Protein AF-A0A8T3MKC9-F1 (afdb_monomer)

Foldseek 3Di:
DQVLVVVLDPPDADEAEQLPPPDDPVVVVVVCVVVVRPHHYDYQDPVRLVVCCVPPNCCCSDVQQQWDWDQAPVRDIGTDHTDDDDSVRSSVVSVVRD

pLDDT: mean 90.28, std 5.81, range [65.44, 95.81]

Sequence (98 aa):
MRDTLPSLGSDVVMVSLDTDANENGELLRRYVEQNAFPWRFALAPREVLRQLSDTFGTQFLTQPSEPMFLVDPRGGVHLLPFGRKSADALRGFVQQYR

Nearest PDB structures (foldseek):
  2kok-assembly1_A  TM=3.145E-01  e=1.472E+00  Brucella abortus
  1a9y-assembly1_A-2  TM=4.285E-01  e=5.490E+00  Escherichia coli
  1kvs-assembly1_A  TM=4.265E-01  e=5.490E+00  Escherichia coli

Structure (mmCIF, N/CA/C/O backbone):
data_AF-A0A8T3MKC9-F1
#
_entry.id   AF-A0A8T3MKC9-F1
#
loop_
_atom_site.group_PDB
_atom_site.id
_atom_site.type_symbol
_atom_site.label_atom_id
_atom_site.label_alt_id
_atom_site.label_comp_id
_atom_site.label_asym_id
_atom_site.label_entity_id
_atom_site.label_seq_id
_atom_site.pdbx_PDB_ins_code
_atom_site.Cartn_x
_atom_site.Cartn_y
_atom_site.Cartn_z
_atom_site.occupancy
_atom_site.B_iso_or_equiv
_atom_site.auth_seq_id
_atom_site.auth_comp_id
_atom_site.auth_asym_id
_atom_site.auth_atom_id
_atom_site.pdbx_PDB_model_num
ATOM 1 N N . MET A 1 1 ? 14.068 -1.340 2.420 1.00 65.44 1 MET A N 1
ATOM 2 C CA . MET A 1 1 ? 12.823 -2.127 2.305 1.00 65.44 1 MET A CA 1
ATOM 3 C C . MET A 1 1 ? 13.062 -3.568 1.868 1.00 65.44 1 MET A C 1
ATOM 5 O O . MET A 1 1 ? 12.538 -4.438 2.543 1.00 65.44 1 MET A O 1
ATOM 9 N N . ARG A 1 2 ? 13.856 -3.864 0.823 1.00 69.12 2 ARG A N 1
ATOM 10 C CA . ARG A 1 2 ? 14.142 -5.263 0.416 1.00 69.12 2 ARG A CA 1
ATOM 11 C C . ARG A 1 2 ? 14.691 -6.131 1.551 1.00 69.12 2 ARG A C 1
ATOM 13 O O . ARG A 1 2 ? 14.110 -7.168 1.839 1.00 69.12 2 ARG A O 1
ATOM 20 N N . ASP A 1 3 ? 15.668 -5.625 2.293 1.00 70.88 3 ASP A N 1
ATOM 21 C CA . ASP A 1 3 ? 16.238 -6.347 3.445 1.00 70.88 3 ASP A CA 1
ATOM 22 C C . ASP A 1 3 ? 15.363 -6.257 4.705 1.00 70.88 3 ASP A C 1
ATOM 24 O O . ASP A 1 3 ? 15.592 -6.930 5.706 1.00 70.88 3 ASP A O 1
ATOM 28 N N . THR A 1 4 ? 14.336 -5.405 4.671 1.00 73.12 4 THR A N 1
ATOM 29 C CA . THR A 1 4 ? 13.447 -5.165 5.805 1.00 73.12 4 THR A CA 1
ATOM 30 C C . THR A 1 4 ? 12.455 -6.301 5.972 1.00 73.12 4 THR A C 1
ATOM 32 O O . THR A 1 4 ? 12.248 -6.732 7.102 1.00 73.12 4 THR A O 1
ATOM 35 N N . LEU A 1 5 ? 11.866 -6.793 4.876 1.00 76.56 5 LEU A N 1
ATOM 36 C CA . LEU A 1 5 ? 10.782 -7.774 4.934 1.00 76.56 5 LEU A CA 1
ATOM 37 C C . LEU A 1 5 ? 11.172 -9.055 5.692 1.00 76.56 5 LEU A C 1
ATOM 39 O O . LEU A 1 5 ? 10.445 -9.402 6.622 1.00 76.56 5 LEU A O 1
ATOM 43 N N . PRO A 1 6 ? 12.321 -9.710 5.412 1.00 76.38 6 PRO A N 1
ATOM 44 C CA . PRO A 1 6 ? 12.725 -10.891 6.178 1.00 76.38 6 PRO A CA 1
ATOM 45 C C . PRO A 1 6 ? 12.883 -10.606 7.679 1.00 76.38 6 PRO A C 1
ATOM 47 O O . PRO A 1 6 ? 12.645 -11.479 8.506 1.00 76.38 6 PRO A O 1
ATOM 50 N N . SER A 1 7 ? 13.239 -9.368 8.044 1.00 80.94 7 SER A N 1
ATOM 51 C CA . SER A 1 7 ? 13.428 -8.948 9.439 1.00 80.94 7 SER A CA 1
ATOM 52 C C . SER A 1 7 ? 12.129 -8.630 10.193 1.00 80.94 7 SER A C 1
ATOM 54 O O . SER A 1 7 ? 12.183 -8.390 11.401 1.00 80.94 7 SER A O 1
ATOM 56 N N . LEU A 1 8 ? 10.981 -8.586 9.504 1.00 86.75 8 LEU A N 1
ATOM 57 C CA . LEU A 1 8 ? 9.675 -8.375 10.138 1.00 86.75 8 LEU A CA 1
ATOM 58 C C . LEU A 1 8 ? 9.106 -9.676 10.720 1.00 86.75 8 LEU A C 1
ATOM 60 O O . LEU A 1 8 ? 8.320 -9.608 11.656 1.00 86.75 8 LEU A O 1
ATOM 64 N N . GLY A 1 9 ? 9.554 -10.841 10.243 1.00 86.19 9 GLY A N 1
ATOM 65 C CA . GLY A 1 9 ? 9.111 -12.180 10.655 1.00 86.19 9 GLY A CA 1
ATOM 66 C C . GLY A 1 9 ? 8.286 -12.886 9.575 1.00 86.19 9 GLY A C 1
ATOM 67 O O . GLY A 1 9 ? 7.697 -12.244 8.709 1.00 86.19 9 GLY A O 1
ATOM 68 N N . SER A 1 10 ? 8.282 -14.221 9.597 1.00 88.06 10 SER A N 1
ATOM 69 C CA . SER A 1 10 ? 7.742 -15.061 8.513 1.00 88.06 10 SER A CA 1
ATOM 70 C C . SER A 1 10 ? 6.213 -15.076 8.405 1.00 88.06 10 SER A C 1
ATOM 72 O O . SER A 1 10 ? 5.671 -15.504 7.391 1.00 88.06 10 SER A O 1
ATOM 74 N N . ASP A 1 11 ? 5.523 -14.630 9.447 1.00 89.94 11 ASP A N 1
ATOM 75 C CA . ASP A 1 11 ? 4.072 -14.441 9.547 1.00 89.94 11 ASP A CA 1
ATOM 76 C C . ASP A 1 11 ? 3.598 -13.095 8.969 1.00 89.94 11 ASP A C 1
ATOM 78 O O . ASP A 1 11 ? 2.397 -12.887 8.809 1.00 89.94 11 ASP A O 1
ATOM 82 N N . VAL A 1 12 ? 4.515 -12.185 8.617 1.00 92.00 12 VAL A N 1
ATOM 83 C CA . VAL A 1 12 ? 4.171 -10.888 8.022 1.00 92.00 12 VAL A CA 1
ATOM 84 C C . VAL A 1 12 ? 4.147 -10.993 6.504 1.00 92.00 12 VAL A C 1
ATOM 86 O O . VAL A 1 12 ? 5.133 -11.361 5.864 1.00 92.00 12 VAL A O 1
ATOM 89 N N . VAL A 1 13 ? 3.028 -10.589 5.908 1.00 92.75 13 VAL A N 1
ATOM 90 C CA . VAL A 1 13 ? 2.887 -10.470 4.456 1.00 92.75 13 VAL A CA 1
ATOM 91 C C . VAL A 1 13 ? 2.875 -8.999 4.063 1.00 92.75 13 VAL A C 1
ATOM 93 O O . VAL A 1 13 ? 2.058 -8.225 4.548 1.00 92.75 13 VAL A O 1
ATOM 96 N N . MET A 1 14 ? 3.758 -8.625 3.138 1.00 92.69 14 MET A N 1
ATOM 97 C CA . MET A 1 14 ? 3.748 -7.306 2.508 1.00 92.69 14 MET A CA 1
ATOM 98 C C . MET A 1 14 ? 3.131 -7.398 1.114 1.00 92.69 14 MET A C 1
ATOM 100 O O . MET A 1 14 ? 3.485 -8.277 0.321 1.00 92.69 14 MET A O 1
ATOM 104 N N . VAL A 1 15 ? 2.212 -6.476 0.834 1.00 93.94 15 VAL A N 1
ATOM 105 C CA . VAL A 1 15 ? 1.565 -6.319 -0.468 1.00 93.94 15 VAL A CA 1
ATOM 106 C C . VAL A 1 15 ? 1.668 -4.857 -0.877 1.00 93.94 15 VAL A C 1
ATOM 108 O O . VAL A 1 15 ? 1.218 -3.978 -0.147 1.00 93.94 15 VAL A O 1
ATOM 111 N N . SER A 1 16 ? 2.255 -4.599 -2.040 1.00 92.56 16 SER A N 1
ATOM 112 C CA . SER A 1 16 ? 2.182 -3.293 -2.693 1.00 92.56 16 SER A CA 1
ATOM 113 C C . SER A 1 16 ? 0.980 -3.279 -3.632 1.00 92.56 16 SER A C 1
ATOM 115 O O . SER A 1 16 ? 0.864 -4.139 -4.505 1.00 92.56 16 SER A O 1
ATOM 117 N N . LEU A 1 17 ? 0.084 -2.316 -3.435 1.00 92.62 17 LEU A N 1
ATOM 118 C CA . LEU A 1 17 ? -1.060 -2.095 -4.312 1.00 92.62 17 LEU A CA 1
ATOM 119 C C . LEU A 1 17 ? -0.700 -1.024 -5.335 1.00 92.62 17 LEU A C 1
ATOM 121 O O . LEU A 1 17 ? -0.340 0.089 -4.955 1.00 92.62 17 LEU A O 1
ATOM 125 N N . ASP A 1 18 ? -0.795 -1.370 -6.612 1.00 92.75 18 ASP A N 1
ATOM 126 C CA . ASP A 1 18 ? -0.694 -0.392 -7.684 1.00 92.75 18 ASP A CA 1
ATOM 127 C C . ASP A 1 18 ? -2.012 0.376 -7.801 1.00 92.75 18 ASP A C 1
ATOM 129 O O . ASP A 1 18 ? -3.083 -0.234 -7.901 1.00 92.75 18 ASP A O 1
ATOM 133 N N . THR A 1 19 ? -1.926 1.703 -7.737 1.00 90.56 19 THR A N 1
ATOM 134 C CA . THR A 1 19 ? -3.077 2.608 -7.771 1.00 90.56 19 THR A CA 1
ATOM 135 C C . THR A 1 19 ? -3.281 3.282 -9.124 1.00 90.56 19 THR A C 1
ATOM 137 O O . THR A 1 19 ? -4.273 4.000 -9.281 1.00 90.56 19 THR A O 1
ATOM 140 N N . ASP A 1 20 ? -2.403 3.053 -10.107 1.00 87.62 20 ASP A N 1
ATOM 141 C CA . ASP A 1 20 ? -2.617 3.557 -11.460 1.00 87.62 20 ASP A CA 1
ATOM 142 C C . ASP A 1 20 ? -3.672 2.704 -12.179 1.00 87.62 20 ASP A C 1
ATOM 144 O O . ASP A 1 20 ? -3.465 1.547 -12.542 1.00 87.62 20 ASP A O 1
ATOM 148 N N . ALA A 1 21 ? -4.842 3.303 -12.406 1.00 81.12 21 ALA A N 1
ATOM 149 C CA . ALA A 1 21 ? -5.972 2.652 -13.060 1.00 81.12 21 ALA A CA 1
ATOM 150 C C . ALA A 1 21 ? -5.726 2.302 -14.542 1.00 81.12 21 ALA A C 1
ATOM 152 O O . ALA A 1 21 ? -6.565 1.621 -15.139 1.00 81.12 21 ALA A O 1
ATOM 153 N N . ASN A 1 22 ? -4.638 2.796 -15.140 1.00 85.38 22 ASN A N 1
ATOM 154 C CA . ASN A 1 22 ? -4.237 2.500 -16.516 1.00 85.38 22 ASN A CA 1
ATOM 155 C C . ASN A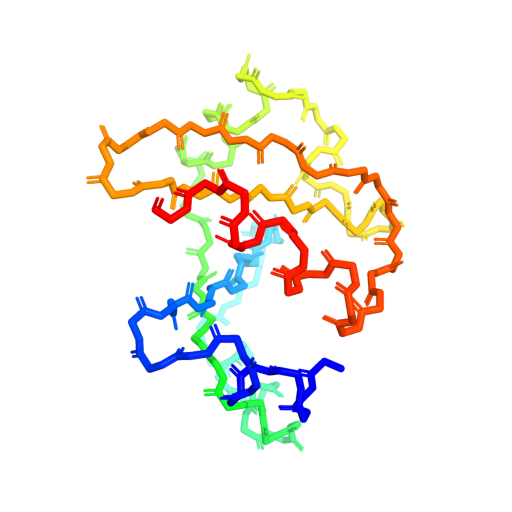 1 22 ? -3.110 1.461 -16.597 1.00 85.38 22 ASN A C 1
ATOM 157 O O . ASN A 1 22 ? -2.733 1.065 -17.702 1.00 85.38 22 ASN A O 1
ATOM 161 N N . GLU A 1 23 ? -2.575 1.025 -15.456 1.00 86.81 23 GLU A N 1
ATOM 162 C CA . GLU A 1 23 ? -1.529 0.013 -15.405 1.00 86.81 23 GLU A CA 1
ATOM 163 C C . GLU A 1 23 ? -2.061 -1.350 -15.869 1.00 86.81 23 GLU A C 1
ATOM 165 O O . GLU A 1 23 ? -3.248 -1.671 -15.733 1.00 86.81 23 GLU A O 1
ATOM 170 N N . ASN A 1 24 ? -1.177 -2.182 -16.421 1.00 91.00 24 ASN A N 1
ATOM 171 C CA . ASN A 1 24 ? -1.526 -3.547 -16.801 1.00 91.00 24 ASN A CA 1
ATOM 172 C C . ASN A 1 24 ? -0.633 -4.587 -16.117 1.00 91.00 24 ASN A C 1
ATOM 174 O O . ASN A 1 24 ? 0.489 -4.324 -15.685 1.00 91.00 24 ASN A O 1
ATOM 178 N N . GLY A 1 25 ? -1.144 -5.818 -16.032 1.00 91.25 25 GLY A N 1
ATOM 179 C CA . GLY A 1 25 ? -0.487 -6.883 -15.274 1.00 91.25 25 GLY A CA 1
ATOM 180 C C . GLY A 1 25 ? 0.875 -7.286 -15.837 1.00 91.25 25 GLY A C 1
ATOM 181 O O . GLY A 1 25 ? 1.744 -7.706 -15.077 1.00 91.25 25 GLY A O 1
ATOM 182 N N . GLU A 1 26 ? 1.096 -7.142 -17.146 1.00 93.44 26 GLU A N 1
ATOM 183 C CA . GLU A 1 26 ? 2.388 -7.468 -17.750 1.00 93.44 26 GLU A CA 1
ATOM 184 C C . GLU A 1 26 ? 3.469 -6.450 -17.395 1.00 93.44 26 GLU A C 1
ATOM 186 O O . GLU A 1 26 ? 4.594 -6.845 -17.085 1.00 93.44 26 GLU A O 1
ATOM 191 N N . LEU A 1 27 ? 3.140 -5.159 -17.448 1.00 92.06 27 LEU A N 1
ATOM 192 C CA . LEU A 1 27 ? 4.046 -4.077 -17.079 1.00 92.06 27 LEU A CA 1
ATOM 193 C C . LEU A 1 27 ? 4.408 -4.158 -15.595 1.00 92.06 27 LEU A C 1
ATOM 195 O O . LEU A 1 27 ? 5.599 -4.185 -15.272 1.00 92.06 27 LEU A O 1
ATOM 199 N N . LEU A 1 28 ? 3.415 -4.338 -14.716 1.00 93.12 28 LEU A N 1
ATOM 200 C CA . LEU A 1 28 ? 3.655 -4.536 -13.287 1.00 93.12 28 LEU A CA 1
ATOM 201 C C . LEU A 1 28 ? 4.535 -5.767 -13.028 1.00 93.12 28 LEU A C 1
ATOM 203 O O . LEU A 1 28 ? 5.511 -5.686 -12.282 1.00 93.12 28 LEU A O 1
ATOM 207 N N . ARG A 1 29 ? 4.257 -6.903 -13.686 1.00 93.06 29 ARG A N 1
ATOM 208 C CA . ARG A 1 29 ? 5.084 -8.114 -13.550 1.00 93.06 29 ARG A CA 1
ATOM 209 C C . ARG A 1 29 ? 6.537 -7.847 -13.944 1.00 93.06 29 ARG A C 1
ATOM 211 O O . ARG A 1 29 ? 7.443 -8.192 -13.187 1.00 93.06 29 ARG A O 1
ATOM 218 N N . ARG A 1 30 ? 6.769 -7.208 -15.097 1.00 93.69 30 ARG A N 1
ATOM 219 C CA . ARG A 1 30 ? 8.123 -6.861 -15.563 1.00 93.69 30 ARG A CA 1
ATOM 220 C C . ARG A 1 30 ? 8.826 -5.928 -14.580 1.00 93.69 30 ARG A C 1
ATOM 222 O O . ARG A 1 30 ? 9.992 -6.159 -14.276 1.00 93.69 30 ARG A O 1
ATOM 229 N N . TYR A 1 31 ? 8.129 -4.921 -14.056 1.00 91.62 31 TYR A N 1
ATOM 230 C CA . TYR A 1 31 ? 8.673 -3.998 -13.060 1.00 91.62 31 TYR A CA 1
ATOM 231 C C . TYR A 1 31 ? 9.130 -4.729 -11.791 1.00 91.62 31 TYR A C 1
ATOM 233 O O . TYR A 1 31 ? 10.236 -4.487 -11.300 1.00 91.62 31 TYR A O 1
ATOM 241 N N . VAL A 1 32 ? 8.314 -5.659 -11.287 1.00 92.50 32 VAL A N 1
ATOM 242 C CA . VAL A 1 32 ? 8.629 -6.458 -10.093 1.00 92.50 32 VAL A CA 1
ATOM 243 C C . VAL A 1 32 ? 9.837 -7.364 -10.323 1.00 92.50 32 VAL A C 1
ATOM 245 O O . VAL A 1 32 ? 10.739 -7.400 -9.484 1.00 92.50 32 VAL A O 1
ATOM 248 N N . GLU A 1 33 ? 9.887 -8.048 -11.469 1.00 92.56 33 GLU A N 1
ATOM 249 C CA . GLU A 1 33 ? 10.988 -8.943 -11.847 1.00 92.56 33 GLU A CA 1
ATOM 250 C C . GLU A 1 33 ? 12.309 -8.188 -12.026 1.00 92.56 33 GLU A C 1
ATOM 252 O O . GLU A 1 33 ? 13.324 -8.583 -11.454 1.00 92.56 33 GLU A O 1
ATOM 257 N N . GLN A 1 34 ? 12.294 -7.063 -12.747 1.00 94.31 34 GLN A N 1
ATOM 258 C CA . GLN A 1 34 ? 13.477 -6.221 -12.973 1.00 94.31 34 GLN A CA 1
ATOM 259 C C . GLN A 1 34 ? 14.073 -5.686 -11.671 1.00 94.31 34 GLN A C 1
ATOM 261 O O . GLN A 1 34 ? 15.283 -5.501 -11.555 1.00 94.31 34 GLN A O 1
ATOM 266 N N . ASN A 1 35 ? 13.218 -5.434 -10.684 1.00 91.12 35 ASN A N 1
ATOM 267 C CA . ASN A 1 35 ? 13.627 -4.912 -9.394 1.00 91.12 35 ASN A CA 1
ATOM 268 C C . ASN A 1 35 ? 13.902 -6.003 -8.355 1.00 91.12 35 ASN A C 1
ATOM 270 O O . ASN A 1 35 ? 14.357 -5.671 -7.264 1.00 91.12 35 ASN A O 1
ATOM 274 N N . ALA A 1 36 ? 13.647 -7.279 -8.647 1.00 90.25 36 ALA A N 1
ATOM 275 C CA . ALA A 1 36 ? 13.830 -8.379 -7.700 1.00 90.25 36 ALA A CA 1
ATOM 276 C C . ALA A 1 36 ? 13.198 -8.092 -6.319 1.00 90.25 36 ALA A C 1
ATOM 278 O O . ALA A 1 36 ? 13.820 -8.293 -5.270 1.00 90.25 36 ALA A O 1
ATOM 279 N N . PHE A 1 37 ? 11.976 -7.547 -6.299 1.00 88.69 37 PHE A N 1
ATOM 280 C CA . PHE A 1 37 ? 11.281 -7.308 -5.037 1.00 88.69 37 PHE A CA 1
ATOM 281 C C . PHE A 1 37 ? 10.825 -8.642 -4.419 1.00 88.69 37 PHE A C 1
ATOM 283 O O . PHE A 1 37 ? 10.165 -9.423 -5.099 1.00 88.69 37 PHE A O 1
ATOM 290 N N . PRO A 1 38 ? 11.125 -8.912 -3.134 1.00 86.38 38 PRO A N 1
ATOM 291 C CA . PRO A 1 38 ? 10.789 -10.189 -2.499 1.00 86.38 38 PRO A CA 1
ATOM 292 C C . PRO A 1 38 ? 9.336 -10.282 -1.994 1.00 86.38 38 PRO A C 1
ATOM 294 O O . PRO A 1 38 ? 8.963 -11.296 -1.409 1.00 86.38 38 PRO A O 1
ATOM 297 N N . TRP A 1 39 ? 8.521 -9.235 -2.161 1.00 90.94 39 TRP A N 1
ATOM 298 C CA . TRP A 1 39 ? 7.124 -9.191 -1.710 1.00 90.94 39 TRP A CA 1
ATOM 299 C C . TRP A 1 39 ? 6.131 -9.176 -2.874 1.00 90.94 39 TRP A C 1
ATOM 301 O O . TRP A 1 39 ? 6.505 -9.118 -4.044 1.00 90.94 39 TRP A O 1
ATOM 311 N N . ARG A 1 40 ? 4.839 -9.249 -2.544 1.00 92.19 40 ARG A N 1
ATOM 312 C CA . ARG A 1 40 ? 3.758 -9.354 -3.527 1.00 92.19 40 ARG A CA 1
ATOM 313 C C . ARG A 1 40 ? 3.327 -7.982 -4.027 1.00 92.19 40 ARG A C 1
ATOM 315 O O . ARG A 1 40 ? 3.247 -7.032 -3.255 1.00 92.19 40 ARG A O 1
ATOM 322 N N . PHE A 1 41 ? 2.970 -7.916 -5.299 1.00 94.12 41 PHE A N 1
ATOM 323 C CA . PHE A 1 41 ? 2.328 -6.755 -5.902 1.00 94.12 41 PHE A CA 1
ATOM 324 C C . PHE A 1 41 ? 0.959 -7.163 -6.432 1.00 94.12 41 PHE A C 1
ATOM 326 O O . PHE A 1 41 ? 0.781 -8.303 -6.868 1.00 94.12 41 PHE A O 1
ATOM 333 N N . ALA A 1 42 ? 0.000 -6.246 -6.390 1.00 93.81 42 ALA A N 1
ATOM 334 C CA . ALA A 1 42 ? -1.320 -6.449 -6.965 1.00 93.81 42 ALA A CA 1
ATOM 335 C C . ALA A 1 42 ? -1.824 -5.157 -7.610 1.00 93.81 42 ALA A C 1
ATOM 337 O O . ALA A 1 42 ? -1.634 -4.074 -7.063 1.00 93.81 42 ALA A O 1
ATOM 338 N N . LEU A 1 43 ? -2.503 -5.291 -8.749 1.00 93.94 43 LEU A N 1
ATOM 339 C CA . LEU A 1 43 ? -3.286 -4.202 -9.327 1.00 93.94 43 LEU A CA 1
ATOM 340 C C . LEU A 1 43 ? -4.537 -4.012 -8.475 1.00 93.94 43 LEU A C 1
ATOM 342 O O . LEU A 1 43 ? -5.287 -4.972 -8.276 1.00 93.94 43 LEU A O 1
ATOM 346 N N . ALA A 1 44 ? -4.768 -2.803 -7.969 1.00 92.50 44 ALA A N 1
ATOM 347 C CA . ALA A 1 44 ? -5.976 -2.520 -7.212 1.00 92.50 44 ALA A CA 1
ATOM 348 C C . ALA A 1 44 ? -7.177 -2.356 -8.167 1.00 92.50 44 ALA A C 1
ATOM 350 O O . ALA A 1 44 ? -7.161 -1.475 -9.030 1.00 92.50 44 ALA A O 1
ATOM 351 N N . PRO A 1 45 ? -8.251 -3.156 -8.016 1.00 92.00 45 PRO A N 1
ATOM 352 C CA . PRO A 1 45 ? -9.496 -2.923 -8.741 1.00 92.00 45 PRO A CA 1
ATOM 353 C C . PRO A 1 45 ? -10.082 -1.543 -8.421 1.00 92.00 45 PRO A C 1
ATOM 355 O O . PRO A 1 45 ? -9.881 -1.005 -7.328 1.00 92.00 45 PRO A O 1
ATOM 358 N N . ARG A 1 46 ? -10.876 -0.986 -9.342 1.00 91.50 46 ARG A N 1
ATOM 359 C CA . ARG A 1 46 ? -11.495 0.343 -9.177 1.00 91.50 46 ARG A CA 1
ATOM 360 C C . ARG A 1 46 ? -12.343 0.437 -7.910 1.00 91.50 46 ARG A C 1
ATOM 362 O O . ARG A 1 46 ? -12.356 1.471 -7.247 1.00 91.50 46 ARG A O 1
ATOM 369 N N . GLU A 1 47 ? -13.024 -0.645 -7.558 1.00 93.19 47 GLU A N 1
ATOM 370 C CA . GLU A 1 47 ? -13.851 -0.749 -6.361 1.00 93.19 47 GLU A CA 1
ATOM 371 C C . GLU A 1 47 ? -13.007 -0.635 -5.087 1.00 93.19 47 GLU A C 1
ATOM 373 O O . GLU A 1 47 ? -13.414 0.047 -4.148 1.00 93.19 47 GLU A O 1
ATOM 378 N N . VAL A 1 48 ? -11.813 -1.239 -5.082 1.00 92.00 48 VAL A N 1
ATOM 379 C CA . VAL A 1 48 ? -10.863 -1.163 -3.964 1.00 92.00 48 VAL A CA 1
ATOM 380 C C . VAL A 1 48 ? -10.298 0.248 -3.844 1.00 92.00 48 VAL A C 1
ATOM 3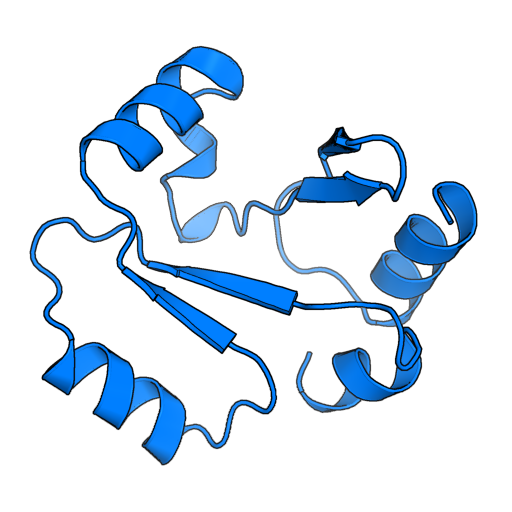82 O O . VAL A 1 48 ? -10.287 0.800 -2.748 1.00 92.00 48 VAL A O 1
ATOM 385 N N . LEU A 1 49 ? -9.897 0.871 -4.957 1.00 92.69 49 LEU A N 1
ATOM 386 C CA . LEU A 1 49 ? -9.407 2.255 -4.955 1.00 92.69 49 LEU A CA 1
ATOM 387 C C . LEU A 1 49 ? -10.447 3.226 -4.393 1.00 92.69 49 LEU A C 1
ATOM 389 O O . LEU A 1 49 ? -10.119 4.053 -3.542 1.00 92.69 49 LEU A O 1
ATOM 393 N N . ARG A 1 50 ? -11.709 3.077 -4.809 1.00 93.50 50 ARG A N 1
ATOM 394 C CA . ARG A 1 50 ? -12.819 3.876 -4.282 1.00 93.50 50 ARG A CA 1
ATOM 395 C C . ARG A 1 50 ? -13.017 3.650 -2.783 1.00 93.50 50 ARG A C 1
ATOM 397 O O . ARG A 1 50 ? -13.147 4.608 -2.032 1.00 93.50 50 ARG A O 1
ATOM 404 N N . GLN A 1 51 ? -13.006 2.401 -2.321 1.00 93.88 51 GLN A N 1
ATOM 405 C CA . GLN A 1 51 ? -13.136 2.118 -0.889 1.00 93.88 51 GLN A CA 1
ATOM 406 C C . GLN A 1 51 ? -11.975 2.698 -0.072 1.00 93.88 51 GLN A C 1
ATOM 408 O O . GLN A 1 51 ? -12.208 3.230 1.013 1.00 93.88 51 GLN A O 1
ATOM 413 N N . LEU A 1 52 ? -10.745 2.646 -0.589 1.00 92.56 52 LEU A N 1
ATOM 414 C CA . LEU A 1 52 ? -9.581 3.252 0.057 1.00 92.56 52 LEU A CA 1
ATOM 415 C C . LEU A 1 52 ? -9.727 4.775 0.162 1.00 92.56 52 LEU A C 1
ATOM 417 O O . LEU A 1 52 ? -9.476 5.324 1.236 1.00 92.56 52 LEU A O 1
ATOM 421 N N . SER A 1 53 ? -10.180 5.454 -0.900 1.00 93.12 53 SER A N 1
ATOM 422 C CA . SER A 1 53 ? -10.432 6.899 -0.838 1.00 93.12 53 SER A CA 1
ATOM 423 C C . SER A 1 53 ? -11.565 7.257 0.115 1.00 93.12 53 SER A C 1
ATOM 425 O O . SER A 1 53 ? -11.421 8.211 0.875 1.00 93.12 53 SER A O 1
ATOM 427 N N . ASP A 1 54 ? -12.658 6.493 0.098 1.00 95.81 54 ASP A N 1
ATOM 428 C CA . ASP A 1 54 ? -13.834 6.750 0.935 1.00 95.81 54 ASP A CA 1
ATOM 429 C C . ASP A 1 54 ? -13.507 6.538 2.426 1.00 95.81 54 ASP A C 1
ATOM 431 O O . ASP A 1 54 ? -14.014 7.259 3.282 1.00 95.81 54 ASP A O 1
ATOM 435 N N . THR A 1 55 ? -12.635 5.570 2.738 1.00 94.25 55 THR A N 1
ATOM 436 C CA . THR A 1 55 ? -12.308 5.181 4.121 1.00 94.25 55 THR A CA 1
ATOM 437 C C . THR A 1 55 ? -11.142 5.979 4.708 1.00 94.25 55 THR A C 1
ATOM 439 O O . THR A 1 55 ? -11.198 6.387 5.866 1.00 94.25 55 THR A O 1
ATOM 442 N N . PHE A 1 56 ? -10.073 6.198 3.936 1.00 92.00 5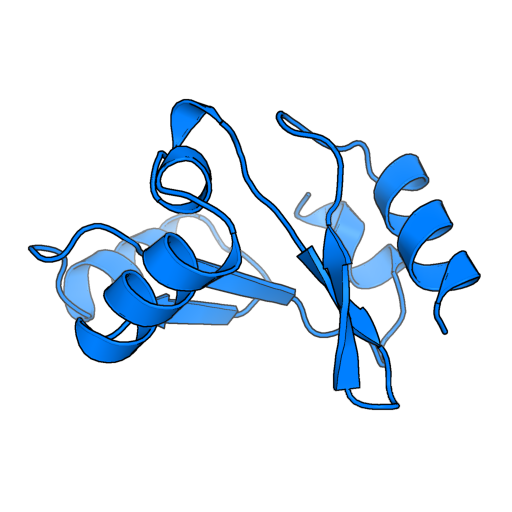6 PHE A N 1
ATOM 443 C CA . PHE A 1 56 ? -8.806 6.758 4.438 1.00 92.00 56 PHE A CA 1
ATOM 444 C C . PHE A 1 56 ? -8.436 8.113 3.812 1.00 92.00 56 PHE A C 1
ATOM 446 O O . PHE A 1 56 ? -7.490 8.780 4.248 1.00 92.00 56 PHE A O 1
ATOM 453 N N . GLY A 1 57 ? -9.195 8.547 2.805 1.00 92.25 57 GLY A N 1
ATOM 454 C CA . GLY A 1 57 ? -8.955 9.769 2.052 1.00 92.25 57 GLY A CA 1
ATOM 455 C C . GLY A 1 57 ? -8.065 9.557 0.827 1.00 92.25 57 GLY A C 1
ATOM 456 O O . GLY A 1 57 ? -7.256 8.633 0.739 1.00 92.25 57 GLY A O 1
ATOM 457 N N . THR A 1 58 ? -8.182 10.470 -0.135 1.00 91.31 58 THR A N 1
ATOM 458 C CA . THR A 1 58 ? -7.493 10.405 -1.438 1.00 91.31 58 THR A CA 1
ATOM 459 C C . THR A 1 58 ? -5.966 10.437 -1.343 1.00 91.31 58 THR A C 1
ATOM 461 O O . THR A 1 58 ? -5.291 9.925 -2.230 1.00 91.31 58 THR A O 1
ATOM 464 N N . GLN A 1 59 ? -5.407 10.955 -0.248 1.00 89.94 59 GLN A N 1
ATOM 465 C CA . GLN A 1 59 ? -3.971 10.912 0.063 1.00 89.94 59 GLN A CA 1
ATOM 466 C C . GLN A 1 59 ? -3.382 9.485 0.091 1.00 89.94 59 GLN A C 1
ATOM 468 O O . GLN A 1 59 ? -2.193 9.305 -0.163 1.00 89.94 59 GLN A O 1
ATOM 473 N N . PHE A 1 60 ? -4.206 8.455 0.334 1.00 89.75 60 PHE A N 1
ATOM 474 C CA . PHE A 1 60 ? -3.787 7.048 0.274 1.00 89.75 60 PHE A CA 1
ATOM 475 C C . PHE A 1 60 ? -3.676 6.497 -1.152 1.00 89.75 60 PHE A C 1
ATOM 477 O O . PHE A 1 60 ? -3.161 5.400 -1.342 1.00 89.75 60 PHE A O 1
ATOM 484 N N . LEU A 1 61 ? -4.125 7.256 -2.153 1.00 89.88 61 LEU A N 1
ATOM 485 C CA . LEU A 1 61 ? -4.008 6.897 -3.567 1.00 89.88 61 LEU A CA 1
ATOM 486 C C . LEU A 1 61 ? -2.846 7.615 -4.267 1.00 89.88 61 LEU A C 1
ATOM 488 O O . LEU A 1 61 ? -2.548 7.323 -5.424 1.00 89.88 61 LEU A O 1
ATOM 492 N N . THR A 1 62 ? -2.179 8.549 -3.582 1.00 84.50 62 THR A N 1
ATOM 493 C CA . THR A 1 62 ? -1.084 9.345 -4.147 1.00 84.50 62 THR A CA 1
ATOM 494 C C . THR A 1 62 ? 0.273 8.718 -3.830 1.00 84.50 62 THR A C 1
ATOM 496 O O . THR A 1 62 ? 0.677 8.687 -2.667 1.00 84.50 62 THR A O 1
ATOM 499 N N . GLN A 1 63 ? 1.010 8.278 -4.855 1.00 79.62 63 GLN A N 1
ATOM 500 C CA . GLN A 1 63 ? 2.349 7.688 -4.694 1.00 79.62 63 GLN A CA 1
ATOM 501 C C . GLN A 1 63 ? 3.339 8.555 -3.884 1.00 79.62 63 GLN A C 1
ATOM 503 O O . GLN A 1 63 ? 3.996 7.997 -3.005 1.00 79.62 63 GLN A O 1
ATOM 508 N N . PRO A 1 64 ? 3.443 9.891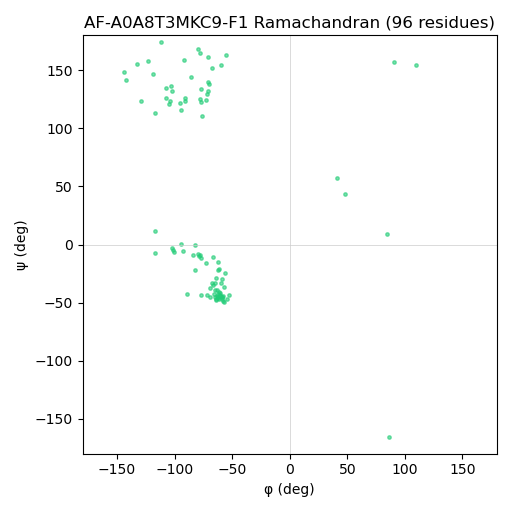 -4.082 1.00 85.62 64 PRO A N 1
ATOM 509 C CA . PRO A 1 64 ? 4.408 10.717 -3.343 1.00 85.62 64 PRO A CA 1
ATOM 510 C C . PRO A 1 64 ? 4.206 10.743 -1.822 1.00 85.62 64 PRO A C 1
ATOM 512 O O . PRO A 1 64 ? 5.139 11.052 -1.086 1.00 85.62 64 PRO A O 1
ATOM 515 N N . SER A 1 65 ? 3.002 10.421 -1.344 1.00 87.19 65 SER A N 1
ATOM 516 C CA . SER A 1 65 ? 2.691 10.374 0.089 1.00 87.19 65 SER A CA 1
ATOM 517 C C . SER A 1 65 ? 3.238 9.113 0.771 1.00 87.19 65 SER A C 1
ATOM 519 O O . SER A 1 65 ? 3.235 9.041 2.000 1.00 87.19 65 SER A O 1
ATOM 521 N N . GLU A 1 66 ? 3.702 8.124 -0.005 1.00 88.94 66 GLU A N 1
ATOM 522 C CA . GLU A 1 66 ? 4.144 6.800 0.458 1.00 88.94 66 GLU A CA 1
ATOM 523 C C . GLU A 1 66 ? 3.219 6.214 1.552 1.00 88.94 66 GLU A C 1
ATOM 525 O O . GLU A 1 66 ? 3.657 5.947 2.680 1.00 88.94 66 GLU A O 1
ATOM 530 N N . PRO A 1 67 ? 1.910 6.073 1.265 1.00 93.31 67 PRO A N 1
ATOM 531 C CA . PRO A 1 67 ? 0.943 5.619 2.253 1.00 93.31 67 PRO A CA 1
ATOM 532 C C . PRO A 1 67 ? 1.136 4.136 2.582 1.00 93.31 67 PRO A C 1
ATOM 534 O O . PRO A 1 67 ? 1.363 3.310 1.699 1.00 93.31 67 PRO A O 1
ATOM 537 N N . MET A 1 68 ? 0.996 3.784 3.862 1.00 93.44 68 MET A N 1
ATOM 538 C CA . MET A 1 68 ? 0.965 2.396 4.324 1.00 93.44 68 MET A CA 1
ATOM 539 C C . MET A 1 68 ? -0.001 2.237 5.493 1.00 93.44 68 MET A C 1
ATOM 541 O O . MET A 1 68 ? -0.144 3.124 6.335 1.00 93.44 68 MET A O 1
ATOM 545 N N . PHE A 1 69 ? -0.610 1.064 5.575 1.00 93.81 69 PHE A N 1
ATOM 546 C CA . PHE A 1 69 ? -1.372 0.617 6.7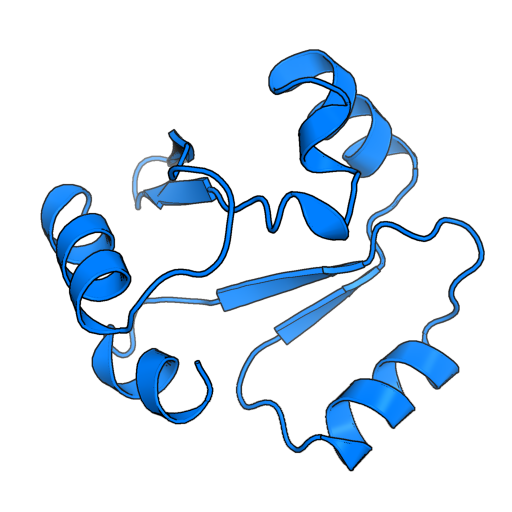29 1.00 93.81 69 PHE A CA 1
ATOM 547 C C . PHE A 1 69 ? -0.956 -0.809 7.083 1.00 93.81 69 PHE A C 1
ATOM 549 O O . PHE A 1 69 ? -0.454 -1.555 6.240 1.00 93.81 69 PHE A O 1
ATOM 556 N N . LEU A 1 70 ? -1.151 -1.171 8.343 1.00 95.00 70 LEU A N 1
ATOM 557 C CA . LEU A 1 70 ? -0.969 -2.521 8.852 1.00 95.00 70 LEU A CA 1
ATOM 558 C C . LEU A 1 70 ? -2.347 -3.122 9.127 1.00 95.00 70 LEU A C 1
ATOM 560 O O . LEU A 1 70 ? -3.190 -2.461 9.728 1.00 95.00 70 LEU A O 1
ATOM 564 N N . VAL A 1 71 ? -2.557 -4.367 8.713 1.00 95.25 71 VAL A N 1
ATOM 565 C CA . VAL A 1 71 ? -3.725 -5.154 9.114 1.00 95.25 71 VAL A CA 1
ATOM 566 C C . VAL A 1 71 ? -3.266 -6.174 10.150 1.00 95.25 71 VAL A C 1
ATOM 568 O O . VAL A 1 71 ? -2.365 -6.963 9.864 1.00 95.25 71 VAL A O 1
ATOM 571 N N . ASP A 1 72 ? -3.837 -6.125 11.351 1.00 95.38 72 ASP A N 1
ATOM 572 C CA . ASP A 1 72 ? -3.511 -7.054 12.437 1.00 95.38 72 ASP A CA 1
ATOM 573 C C . ASP A 1 72 ? -4.219 -8.421 12.270 1.00 95.38 72 ASP A C 1
ATOM 575 O O . ASP A 1 72 ? -5.135 -8.552 11.448 1.00 95.38 72 ASP A O 1
ATOM 579 N N . PRO A 1 73 ? -3.846 -9.464 13.041 1.00 94.62 73 PRO A N 1
ATOM 580 C CA . PRO A 1 73 ? -4.462 -10.793 12.931 1.00 94.62 73 PRO A CA 1
ATOM 581 C C . PRO A 1 73 ? -5.967 -10.847 13.244 1.00 94.62 73 PRO A C 1
ATOM 583 O O . PRO A 1 73 ? -6.624 -11.839 12.930 1.00 94.62 73 PRO A O 1
ATOM 586 N N . ARG A 1 74 ? -6.526 -9.808 13.877 1.00 95.31 74 ARG A N 1
ATOM 587 C CA . ARG A 1 74 ? -7.960 -9.666 14.178 1.00 95.31 74 ARG A CA 1
ATOM 588 C C . ARG A 1 74 ? -8.700 -8.869 13.098 1.00 95.31 74 ARG A C 1
ATOM 590 O O . ARG A 1 74 ? -9.909 -8.680 13.216 1.00 95.31 74 ARG A O 1
ATOM 597 N N . GLY A 1 75 ? -7.999 -8.418 12.055 1.00 93.56 75 GLY A N 1
ATOM 598 C CA . GLY A 1 75 ? -8.538 -7.609 10.964 1.00 93.56 75 GLY A CA 1
ATOM 599 C C . GLY A 1 75 ? -8.585 -6.106 11.257 1.00 93.56 75 GLY A C 1
ATOM 600 O O . GLY A 1 75 ? -9.175 -5.361 10.476 1.00 93.56 75 GLY A O 1
ATOM 601 N N . GLY A 1 76 ? -7.987 -5.647 12.361 1.00 95.44 76 GLY A N 1
ATOM 602 C CA . GLY A 1 76 ? -7.874 -4.225 12.677 1.00 95.44 76 GLY A CA 1
ATOM 603 C C . GLY A 1 76 ? -6.896 -3.520 11.740 1.00 95.44 76 GLY A C 1
ATOM 604 O O . GLY A 1 76 ? -5.834 -4.056 11.428 1.00 95.44 76 GLY A O 1
ATOM 605 N N . VAL A 1 77 ? -7.253 -2.317 11.280 1.00 95.50 77 VAL A N 1
ATOM 606 C CA . VAL A 1 77 ? -6.424 -1.513 10.369 1.00 95.50 77 VAL A CA 1
ATOM 607 C C . VAL A 1 77 ? -5.760 -0.373 11.133 1.00 95.50 77 VAL A C 1
ATOM 609 O O . VAL A 1 77 ? -6.438 0.470 11.718 1.00 95.50 77 VAL A O 1
ATOM 612 N N . HIS A 1 78 ? -4.432 -0.314 11.064 1.00 95.31 78 HIS A N 1
ATOM 613 C CA . HIS A 1 78 ? -3.605 0.687 11.733 1.00 95.31 78 HIS A CA 1
ATOM 614 C C . HIS A 1 78 ? -2.866 1.522 10.694 1.00 95.31 78 HIS A C 1
ATOM 616 O O . HIS A 1 78 ? -2.006 1.017 9.969 1.00 95.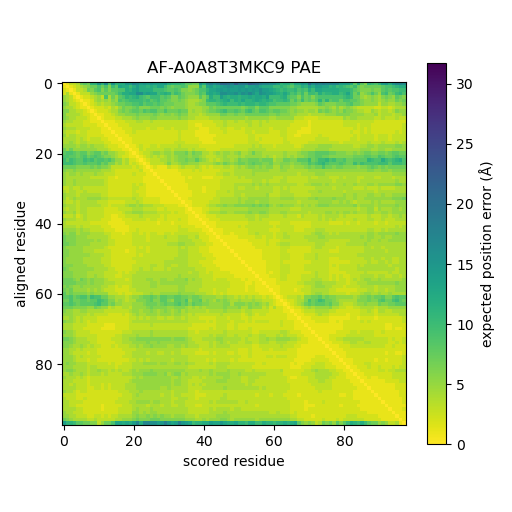31 78 HIS A O 1
ATOM 622 N N . LEU A 1 79 ? -3.205 2.808 10.602 1.00 94.00 79 LEU A N 1
ATOM 623 C CA . LEU A 1 79 ? -2.536 3.727 9.683 1.00 94.00 79 LEU A CA 1
ATOM 624 C C . LEU A 1 79 ? -1.118 4.016 10.173 1.00 94.00 79 LEU A C 1
ATOM 626 O O . LEU A 1 79 ? -0.907 4.346 11.341 1.00 94.00 79 LEU A O 1
ATOM 630 N N . LEU A 1 80 ? -0.148 3.919 9.269 1.00 94.69 80 LEU A N 1
ATOM 631 C CA . LEU A 1 80 ? 1.218 4.341 9.548 1.00 94.69 80 LEU A CA 1
ATOM 632 C C . LEU A 1 80 ? 1.386 5.809 9.131 1.00 94.69 80 LEU A C 1
ATOM 634 O O . LEU A 1 80 ? 0.626 6.298 8.292 1.00 94.69 80 LEU A O 1
ATOM 638 N N . PRO A 1 81 ? 2.382 6.536 9.673 1.00 93.56 81 PRO A N 1
ATOM 639 C CA . PRO A 1 81 ? 2.675 7.890 9.204 1.00 93.56 81 PRO A CA 1
ATOM 640 C C . PRO A 1 81 ? 2.926 7.914 7.685 1.00 93.56 81 PRO A C 1
ATOM 642 O O . PRO A 1 81 ? 3.236 6.879 7.099 1.00 93.56 81 PRO A O 1
ATOM 645 N N . PHE A 1 82 ? 2.868 9.073 7.031 1.00 93.38 82 PHE A N 1
ATOM 646 C CA . PHE A 1 82 ? 3.237 9.211 5.609 1.00 93.38 82 PHE A CA 1
ATOM 647 C C . PHE A 1 82 ? 4.757 9.248 5.385 1.00 93.38 82 PHE A C 1
ATOM 649 O O . PHE A 1 82 ? 5.539 9.372 6.334 1.00 93.38 82 PHE A O 1
ATOM 656 N N . GLY A 1 83 ? 5.190 9.051 4.139 1.00 92.00 83 GLY A N 1
ATOM 657 C CA . GLY A 1 83 ? 6.597 9.083 3.722 1.00 92.00 83 GLY A CA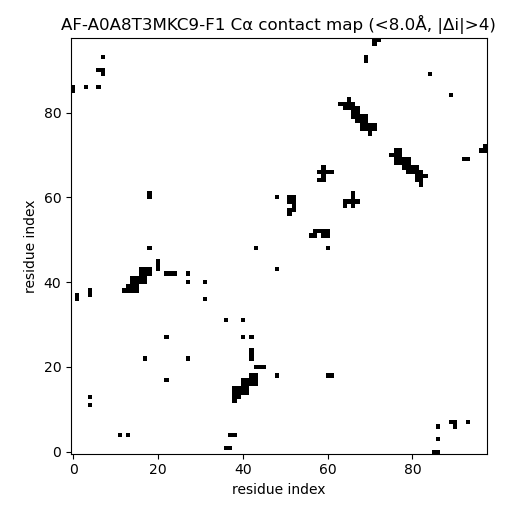 1
ATOM 658 C C . GLY A 1 83 ? 7.353 7.756 3.875 1.00 92.00 83 GLY A C 1
ATOM 659 O O . GLY A 1 83 ? 6.783 6.695 4.132 1.00 92.00 83 GLY A O 1
ATOM 660 N N . ARG A 1 84 ? 8.679 7.808 3.787 1.00 89.62 84 ARG A N 1
ATOM 661 C CA . ARG A 1 84 ? 9.509 6.600 3.847 1.00 89.62 84 ARG A CA 1
ATOM 662 C C . ARG A 1 84 ? 9.671 6.077 5.263 1.00 89.62 84 ARG A C 1
ATOM 664 O O . ARG A 1 84 ? 9.993 6.835 6.175 1.00 89.62 84 ARG A O 1
ATOM 671 N N . LYS A 1 85 ? 9.501 4.766 5.457 1.00 90.19 85 LYS A N 1
ATOM 672 C CA . LYS A 1 85 ? 9.728 4.113 6.758 1.00 90.19 85 LYS A CA 1
ATOM 673 C C . LYS A 1 85 ? 11.040 3.356 6.798 1.00 90.19 85 LYS A C 1
ATOM 675 O O . LYS A 1 85 ? 11.393 2.637 5.862 1.00 90.19 85 LYS A O 1
ATOM 680 N N . SER A 1 86 ? 11.750 3.519 7.912 1.00 90.50 86 SER A N 1
ATOM 681 C CA . SER A 1 86 ? 12.919 2.708 8.222 1.00 90.50 86 SER A CA 1
ATOM 682 C C . SER A 1 86 ? 12.500 1.281 8.577 1.00 90.50 86 SER A C 1
ATOM 684 O O . SER A 1 86 ? 11.347 1.009 8.922 1.00 90.50 86 SER A O 1
ATOM 686 N N . ALA A 1 87 ? 13.462 0.362 8.505 1.00 88.75 87 ALA A N 1
ATOM 687 C CA . ALA A 1 87 ? 13.238 -1.023 8.890 1.00 88.75 87 ALA A CA 1
ATOM 688 C C . ALA A 1 87 ? 12.824 -1.155 10.362 1.00 88.75 87 ALA A C 1
ATOM 690 O O . ALA A 1 87 ? 11.897 -1.896 10.678 1.00 88.75 87 ALA A O 1
ATOM 691 N N . ASP A 1 88 ? 13.472 -0.394 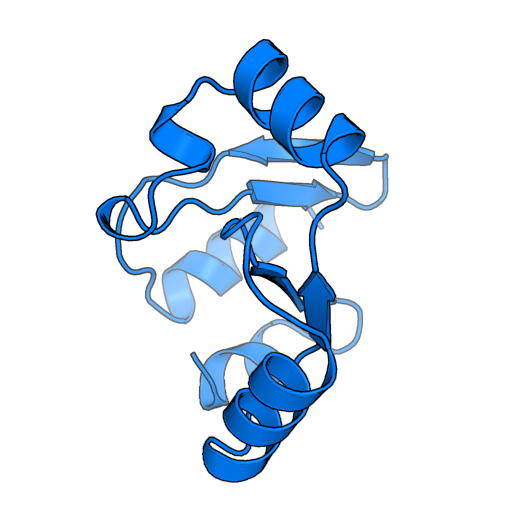11.243 1.00 91.31 88 ASP A N 1
ATOM 692 C CA . ASP A 1 88 ? 13.203 -0.442 12.678 1.00 91.31 88 ASP A CA 1
ATOM 693 C C . ASP A 1 88 ? 11.831 0.135 13.028 1.00 91.31 88 ASP A C 1
ATOM 695 O O . ASP A 1 88 ? 11.131 -0.438 13.859 1.00 91.31 88 ASP A O 1
ATOM 699 N N . ALA A 1 89 ? 11.395 1.198 12.340 1.00 92.75 89 ALA A N 1
ATOM 700 C CA . ALA A 1 89 ? 10.050 1.741 12.520 1.00 92.75 89 ALA A CA 1
ATOM 701 C C . ALA A 1 89 ? 8.981 0.70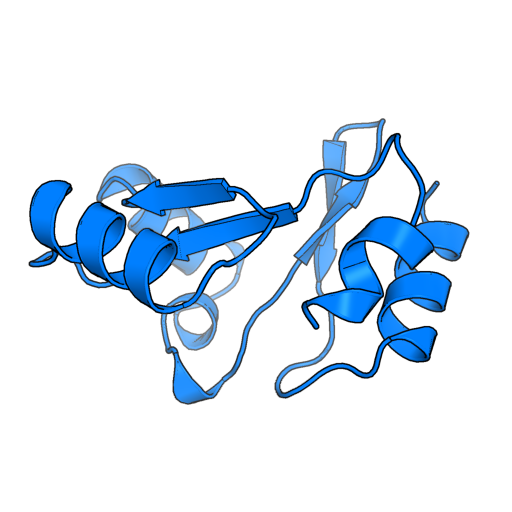4 12.147 1.00 92.75 89 ALA A C 1
ATOM 703 O O . ALA A 1 89 ? 8.051 0.466 12.912 1.00 92.75 89 ALA A O 1
ATOM 704 N N . LEU A 1 90 ? 9.144 0.036 10.999 1.00 92.81 90 LEU A N 1
ATOM 705 C CA . LEU A 1 90 ? 8.233 -1.028 10.570 1.00 92.81 90 LEU A CA 1
ATOM 706 C C . LEU A 1 90 ? 8.215 -2.203 11.546 1.00 92.81 90 LEU A C 1
ATOM 708 O O . LEU A 1 90 ? 7.143 -2.715 11.856 1.00 92.81 90 LEU A O 1
ATOM 712 N N . ARG A 1 91 ? 9.378 -2.600 12.072 1.00 92.50 91 ARG A N 1
ATOM 713 C CA . ARG A 1 91 ? 9.459 -3.651 13.090 1.00 92.50 91 ARG A CA 1
ATOM 714 C C . ARG A 1 91 ? 8.725 -3.252 14.369 1.00 92.50 91 ARG A C 1
ATOM 716 O O . ARG A 1 91 ? 7.992 -4.074 14.906 1.00 92.50 91 ARG A O 1
ATOM 723 N N . GLY A 1 92 ? 8.876 -2.004 14.812 1.00 94.00 92 GLY A N 1
ATOM 724 C CA . GLY A 1 92 ? 8.151 -1.465 15.963 1.00 94.00 92 GLY A CA 1
ATOM 725 C C . GLY A 1 92 ? 6.634 -1.523 15.774 1.00 94.00 92 GLY A C 1
ATOM 726 O O . GLY A 1 92 ? 5.934 -2.040 16.639 1.00 94.00 92 GLY A O 1
ATOM 727 N N . PHE A 1 93 ? 6.130 -1.090 14.612 1.00 94.94 93 PHE A N 1
ATOM 728 C CA . PHE A 1 93 ? 4.698 -1.174 14.303 1.00 94.94 93 PHE A CA 1
ATOM 729 C C . PHE A 1 93 ? 4.191 -2.620 14.268 1.00 94.94 93 PHE A C 1
ATOM 731 O O . PHE A 1 93 ? 3.160 -2.917 14.859 1.00 94.94 93 PHE A O 1
ATOM 738 N N . VAL A 1 94 ? 4.923 -3.537 13.627 1.00 93.88 94 VAL A N 1
ATOM 739 C CA . VAL A 1 94 ? 4.551 -4.961 13.592 1.00 93.88 94 VAL A CA 1
ATOM 740 C C . VAL A 1 94 ? 4.510 -5.557 15.001 1.00 93.88 94 VAL A C 1
ATOM 742 O O . VAL A 1 94 ? 3.569 -6.264 15.330 1.00 93.88 94 VAL A O 1
ATOM 745 N N . GLN A 1 95 ? 5.504 -5.272 15.846 1.00 93.31 95 GLN A N 1
ATOM 746 C CA . GLN A 1 95 ? 5.551 -5.789 17.218 1.00 93.31 95 GLN A CA 1
ATOM 747 C C . GLN A 1 95 ? 4.417 -5.252 18.095 1.00 93.31 95 GLN A C 1
ATOM 749 O O . GLN A 1 95 ? 3.942 -5.967 18.969 1.00 93.31 95 GLN A O 1
ATOM 754 N N . GLN A 1 96 ? 3.985 -4.012 17.863 1.00 94.31 96 GLN A N 1
ATOM 755 C CA . GLN A 1 96 ? 2.908 -3.385 18.626 1.00 94.31 96 GLN A CA 1
ATOM 756 C C . GLN A 1 96 ? 1.538 -4.041 18.387 1.00 94.31 96 GLN A C 1
ATOM 758 O O . GLN A 1 96 ? 0.717 -4.067 19.301 1.00 94.31 96 GLN A O 1
ATOM 763 N N . TYR A 1 97 ? 1.287 -4.536 17.173 1.00 91.19 97 TYR A N 1
ATOM 764 C CA . TYR A 1 97 ? -0.029 -5.031 16.741 1.00 91.19 97 TYR A CA 1
ATOM 765 C C . TYR A 1 97 ? -0.045 -6.526 16.396 1.00 91.19 97 TYR A C 1
ATOM 767 O O . TYR A 1 97 ? -1.005 -7.012 15.797 1.00 91.19 97 TYR A O 1
ATOM 775 N N . ARG A 1 98 ? 1.026 -7.242 16.738 1.00 81.69 98 ARG A N 1
ATOM 776 C CA . ARG A 1 98 ? 1.095 -8.700 16.634 1.00 81.69 98 ARG A CA 1
ATOM 777 C C . ARG A 1 98 ? 0.242 -9.400 17.685 1.00 81.69 98 ARG A C 1
ATOM 779 O O . ARG A 1 98 ? 0.135 -8.876 18.816 1.00 81.69 98 ARG A O 1
#

Solvent-accessible surface area (backbone atoms only — not comparable to full-atom values): 6148 Å² total; per-residue (Å²): 106,78,80,31,55,76,72,61,38,93,89,63,83,61,72,50,70,43,70,61,87,84,66,51,72,68,61,52,48,50,55,43,60,77,63,66,57,90,61,47,74,45,80,54,52,72,70,53,52,49,49,45,32,75,74,73,33,61,64,67,65,38,74,90,40,39,60,49,67,46,73,31,95,87,69,49,78,46,80,51,73,70,41,90,77,55,59,66,59,54,40,51,55,51,66,72,52,104

Radius of gyration: 13.9 Å; Cα contacts (8 Å, |Δi|>4): 101; chains: 1; bounding box: 30×26×36 Å

Secondary structure (DSSP, 8-state):
-TTTGGGG-TT---EEEE--TT--HHHHHHHHHHHT-SSEEEEPPHHHHHHHHHHH-GGGG-GGG---EEE-TTS-EEEPPSSPPPHHHHHHHHHHH-

Mean predicted aligned error: 3.84 Å